Protein AF-A0A845CGX4-F1 (afdb_monomer_lite)

pLDDT: mean 85.08, std 9.48, range [49.25, 95.06]

Foldseek 3Di:
DDDDDDDDDPPCLVLPLVSLLVVVLCVQCVPHDPVVNVVVVVVCVVPVVVSCVSSVVVCVVVVVVVVVVVVVPD

Secondary structure (DSSP, 8-state):
----PPPPPTT-GGG-HHHHHHHHHHHHHTT--GGGHHHHHHHHHH-HHHHHHHTTHHHHHHHHHHHHHHHT--

Radius of gyration: 16.2 Å; chains: 1; bounding box: 44×19×40 Å

Sequence (74 aa):
MALHKVVQPPYVPELNPVERFFRKLHRALEGRVYPALEPILNVWQADPEWVKQLCGWRWIRDTLGALLAADAMP

Structure (mmCIF, N/CA/C/O backbone):
data_AF-A0A845CGX4-F1
#
_entry.id   AF-A0A845CGX4-F1
#
loop_
_atom_site.group_PDB
_atom_site.id
_atom_site.type_symbol
_atom_site.label_atom_id
_atom_site.label_alt_id
_atom_site.label_comp_id
_atom_site.label_asym_id
_atom_site.label_entity_id
_atom_site.label_seq_id
_atom_site.pdbx_PDB_ins_code
_atom_site.Cartn_x
_atom_site.Cartn_y
_atom_site.Cartn_z
_atom_site.occupancy
_atom_site.B_iso_or_equiv
_atom_site.auth_seq_id
_atom_site.auth_comp_id
_atom_site.auth_asym_id
_atom_site.auth_atom_id
_atom_site.pdbx_PDB_model_num
ATOM 1 N N . MET A 1 1 ? 23.996 9.267 -7.103 1.00 49.25 1 MET A N 1
ATOM 2 C CA . MET A 1 1 ? 23.064 8.354 -7.803 1.00 49.25 1 MET A CA 1
ATOM 3 C C . MET A 1 1 ? 22.064 9.198 -8.568 1.00 49.25 1 MET A C 1
ATOM 5 O O . MET A 1 1 ? 21.426 10.038 -7.947 1.00 49.25 1 MET A O 1
ATOM 9 N N . ALA A 1 2 ? 21.964 9.036 -9.888 1.00 60.12 2 ALA A N 1
ATOM 10 C CA . ALA A 1 2 ? 20.911 9.687 -10.661 1.00 60.12 2 ALA A CA 1
ATOM 11 C C . ALA A 1 2 ? 19.562 9.033 -10.311 1.00 60.12 2 ALA A C 1
ATOM 13 O O . ALA A 1 2 ? 19.439 7.810 -10.344 1.00 60.12 2 ALA A O 1
ATOM 14 N N . LEU A 1 3 ? 18.573 9.836 -9.918 1.00 67.19 3 LEU A N 1
ATOM 15 C CA . LEU A 1 3 ? 17.210 9.367 -9.673 1.00 67.19 3 LEU A CA 1
ATOM 16 C C . LEU A 1 3 ? 16.513 9.177 -11.020 1.00 67.19 3 LEU A C 1
ATOM 18 O O . LEU A 1 3 ? 16.203 10.157 -11.697 1.00 67.19 3 LEU A O 1
ATOM 22 N N . HIS A 1 4 ? 16.269 7.924 -11.400 1.00 71.94 4 HIS A N 1
ATOM 23 C CA . HIS A 1 4 ? 15.520 7.602 -12.609 1.00 71.94 4 HIS A CA 1
ATOM 24 C C . HIS A 1 4 ? 14.019 7.760 -12.322 1.00 71.94 4 HIS A C 1
ATOM 26 O O . HIS A 1 4 ? 13.455 7.039 -11.496 1.00 71.94 4 HIS A O 1
ATOM 32 N N . LYS A 1 5 ? 13.378 8.758 -12.940 1.00 79.81 5 LYS A N 1
ATOM 33 C CA . LYS A 1 5 ? 11.950 9.036 -12.733 1.00 79.81 5 LYS A CA 1
ATOM 34 C C . LYS A 1 5 ? 11.116 8.128 -13.629 1.00 79.81 5 LYS A C 1
ATOM 36 O O . LYS A 1 5 ? 11.209 8.217 -14.847 1.00 79.81 5 LYS A O 1
ATOM 41 N N . VAL A 1 6 ? 10.256 7.312 -13.027 1.00 80.75 6 VAL A N 1
ATOM 42 C CA . VAL A 1 6 ? 9.211 6.588 -13.760 1.00 80.75 6 VAL A CA 1
ATOM 43 C C . VAL A 1 6 ? 8.022 7.522 -13.942 1.00 80.75 6 VAL A C 1
ATOM 45 O O . VAL A 1 6 ? 7.478 8.032 -12.962 1.00 80.75 6 VAL A O 1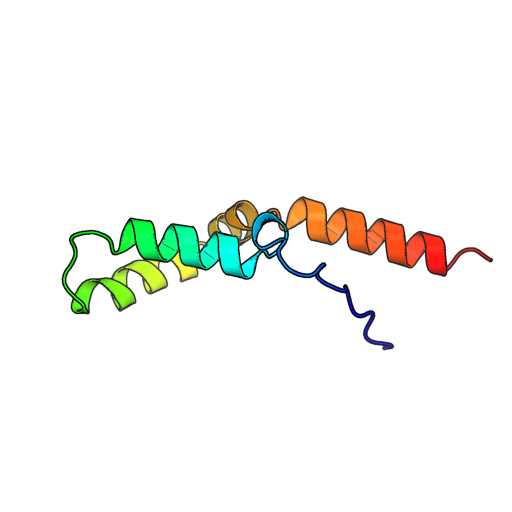
ATOM 48 N N . VAL A 1 7 ? 7.630 7.767 -15.191 1.00 84.56 7 VAL A N 1
ATOM 49 C CA . VAL A 1 7 ? 6.490 8.634 -15.507 1.00 84.56 7 VAL A CA 1
ATOM 50 C C . VAL A 1 7 ? 5.210 7.809 -15.482 1.00 84.56 7 VAL A C 1
ATOM 52 O O . VAL A 1 7 ? 5.097 6.807 -16.184 1.00 84.56 7 VAL A O 1
ATOM 55 N N . GLN A 1 8 ? 4.231 8.243 -14.689 1.00 83.06 8 GLN A N 1
ATOM 56 C CA . GLN A 1 8 ? 2.885 7.689 -14.752 1.00 83.06 8 GLN A CA 1
ATOM 57 C C . GLN A 1 8 ? 2.122 8.325 -15.931 1.00 83.06 8 GLN A C 1
ATOM 59 O O . GLN A 1 8 ? 2.049 9.555 -16.000 1.00 83.06 8 GLN A O 1
ATOM 64 N N . PRO A 1 9 ? 1.518 7.530 -16.833 1.00 87.12 9 PRO A N 1
ATOM 65 C CA . PRO A 1 9 ? 0.647 8.057 -17.878 1.00 87.12 9 PRO A CA 1
ATOM 66 C C . PRO A 1 9 ? -0.586 8.777 -17.301 1.00 87.12 9 PRO A C 1
ATOM 68 O O . PRO A 1 9 ? -1.135 8.339 -16.283 1.00 87.12 9 PRO A O 1
ATOM 71 N N . PRO A 1 10 ? -1.065 9.854 -17.949 1.00 90.00 10 PRO A N 1
ATOM 72 C CA . PRO A 1 10 ? -2.263 10.558 -17.507 1.00 90.00 10 PRO A CA 1
ATOM 73 C C . PRO A 1 10 ? -3.497 9.654 -17.624 1.00 90.00 10 PRO A C 1
ATOM 75 O O . PRO A 1 10 ? -3.609 8.872 -18.562 1.00 90.00 10 PRO A O 1
ATOM 78 N N . TYR A 1 11 ? -4.435 9.784 -16.681 1.00 87.62 11 TYR A N 1
ATOM 79 C CA . TYR A 1 11 ? -5.705 9.037 -16.648 1.00 87.62 11 TYR A CA 1
ATOM 80 C C . TYR A 1 11 ? -5.582 7.504 -16.589 1.00 87.62 11 TYR A C 1
ATOM 82 O O . TYR A 1 11 ? -6.555 6.809 -16.867 1.00 87.62 11 TYR A O 1
ATOM 90 N N . VAL A 1 12 ? -4.428 6.965 -16.175 1.00 88.75 12 VAL A N 1
ATOM 91 C CA . VAL A 1 12 ? -4.242 5.518 -15.971 1.00 88.75 12 VAL A CA 1
ATOM 92 C C . VAL A 1 12 ? -3.921 5.221 -14.498 1.00 88.75 12 VAL A C 1
ATOM 94 O O . VAL A 1 12 ? -2.772 4.924 -14.149 1.00 88.75 12 VAL A O 1
ATOM 97 N N . PRO A 1 13 ? -4.910 5.329 -13.588 1.00 86.19 13 PRO A N 1
ATOM 98 C CA . PRO A 1 13 ? -4.706 5.082 -12.159 1.00 86.19 13 PRO A CA 1
ATOM 99 C C . PRO A 1 13 ? -4.394 3.609 -11.861 1.00 86.19 13 PRO A C 1
ATOM 101 O O . PRO A 1 13 ? -3.761 3.303 -10.857 1.00 86.19 13 PRO A O 1
ATOM 104 N N . GLU A 1 14 ? -4.770 2.692 -12.755 1.00 83.31 14 GLU A N 1
ATOM 105 C CA . GLU A 1 14 ? -4.507 1.249 -12.625 1.00 83.31 14 GLU A CA 1
ATOM 106 C C . GLU A 1 14 ? -3.012 0.914 -12.582 1.00 83.31 14 GLU A C 1
ATOM 108 O O . GLU A 1 14 ? -2.633 -0.111 -12.017 1.00 83.31 14 GLU A O 1
ATOM 113 N N . LEU A 1 15 ? -2.174 1.774 -13.167 1.00 83.25 15 LEU A N 1
ATOM 114 C CA . LEU A 1 15 ? -0.719 1.624 -13.168 1.00 83.25 15 LEU A CA 1
ATOM 115 C C . LEU A 1 15 ? -0.058 2.225 -11.924 1.00 83.25 15 LEU A C 1
ATOM 117 O O . LEU A 1 15 ? 1.139 2.032 -11.720 1.00 83.25 15 LEU A O 1
ATOM 121 N N . ASN A 1 16 ? -0.805 2.952 -11.089 1.00 86.62 16 ASN A N 1
ATOM 122 C CA . ASN A 1 16 ? -0.257 3.558 -9.888 1.00 86.62 16 ASN A CA 1
ATOM 123 C C . ASN A 1 16 ? -0.376 2.598 -8.690 1.00 86.62 16 ASN A C 1
ATOM 125 O O . ASN A 1 16 ? -1.488 2.303 -8.235 1.00 86.62 16 ASN A O 1
ATOM 129 N N . PRO A 1 17 ? 0.750 2.134 -8.117 1.00 87.38 17 PRO A N 1
ATOM 130 C CA . PRO A 1 17 ? 0.719 1.270 -6.939 1.00 87.38 17 PRO A CA 1
ATOM 131 C C . PRO A 1 17 ? 0.042 1.939 -5.731 1.00 87.38 17 PRO A C 1
ATOM 133 O O . PRO A 1 17 ? -0.617 1.262 -4.943 1.00 87.38 17 PRO A O 1
ATOM 136 N N . VAL A 1 18 ? 0.143 3.265 -5.605 1.00 89.00 18 VAL A N 1
ATOM 137 C CA . VAL A 1 18 ? -0.496 4.046 -4.535 1.00 89.00 18 VAL A CA 1
ATOM 138 C C . VAL A 1 18 ? -2.020 3.999 -4.665 1.00 89.00 18 VAL A C 1
ATOM 140 O O . VAL A 1 18 ? -2.710 3.742 -3.682 1.00 89.00 18 VAL A O 1
ATOM 143 N N . GLU A 1 19 ? -2.557 4.138 -5.878 1.00 91.06 19 GLU A N 1
ATOM 144 C CA . GLU A 1 19 ? -4.002 4.011 -6.131 1.00 91.06 19 GLU A CA 1
ATOM 145 C C . GLU A 1 19 ? -4.518 2.612 -5.776 1.00 91.06 19 GLU A C 1
ATOM 147 O O . GLU A 1 19 ? -5.584 2.447 -5.176 1.00 91.06 19 GLU A O 1
ATOM 152 N N . ARG A 1 20 ? -3.739 1.570 -6.093 1.00 89.62 20 ARG A N 1
ATOM 153 C CA . ARG A 1 20 ? -4.075 0.187 -5.730 1.00 89.62 20 ARG A CA 1
ATOM 154 C C . ARG A 1 20 ? -4.134 -0.004 -4.212 1.00 89.62 20 ARG A C 1
ATOM 156 O O . ARG A 1 20 ? -5.060 -0.664 -3.729 1.00 89.62 20 ARG A O 1
ATOM 163 N N . PHE A 1 21 ? -3.190 0.589 -3.481 1.00 91.56 21 PHE A N 1
ATOM 164 C CA . PHE A 1 21 ? -3.174 0.620 -2.019 1.00 91.56 21 PHE A CA 1
ATOM 165 C C . PHE A 1 21 ? -4.416 1.313 -1.449 1.00 91.56 21 PHE A C 1
ATOM 167 O O . PHE A 1 21 ? -5.155 0.700 -0.675 1.00 91.56 21 PHE A O 1
ATOM 174 N N . PHE A 1 22 ? -4.711 2.541 -1.884 1.00 90.81 22 PHE A N 1
ATOM 175 C CA . PHE A 1 22 ? -5.859 3.299 -1.377 1.00 90.81 22 PHE A CA 1
ATOM 176 C C . PHE A 1 22 ? -7.196 2.642 -1.707 1.00 90.81 22 PHE A C 1
ATOM 178 O O . PHE A 1 22 ? -8.070 2.584 -0.847 1.00 90.81 22 PHE A O 1
ATOM 185 N N . ARG A 1 23 ? -7.342 2.035 -2.890 1.00 92.88 23 ARG A N 1
ATOM 186 C CA . ARG A 1 23 ? -8.540 1.254 -3.239 1.00 92.88 23 ARG A CA 1
ATOM 187 C C . ARG A 1 23 ? -8.797 0.125 -2.239 1.00 92.88 23 ARG A C 1
ATOM 189 O O . ARG A 1 23 ? -9.940 -0.159 -1.885 1.00 92.88 23 ARG A O 1
ATOM 196 N N . LYS A 1 24 ? -7.737 -0.539 -1.781 1.00 93.19 24 LYS A N 1
ATOM 197 C CA . LYS A 1 24 ? -7.833 -1.612 -0.787 1.00 93.19 24 LYS A CA 1
ATOM 198 C C . LYS A 1 24 ? -8.086 -1.077 0.613 1.00 93.19 24 LYS A C 1
ATOM 200 O O . LYS A 1 24 ? -8.857 -1.698 1.340 1.00 93.19 24 LYS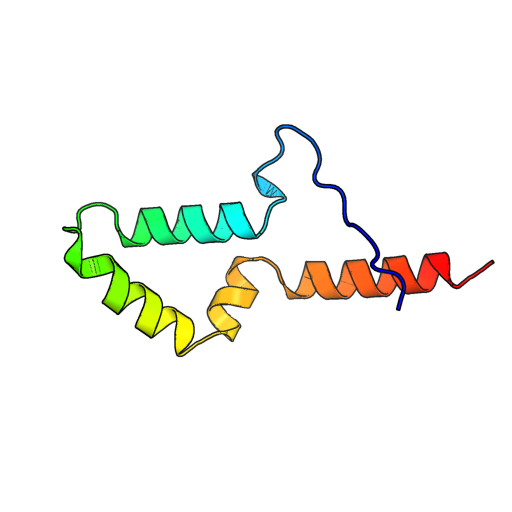 A O 1
ATOM 205 N N . LEU A 1 25 ? -7.494 0.062 0.960 1.00 92.69 25 LEU A N 1
ATOM 206 C CA . LEU A 1 25 ? -7.743 0.734 2.231 1.00 92.69 25 LEU A CA 1
ATOM 207 C C . LEU A 1 25 ? -9.204 1.180 2.335 1.00 92.69 25 LEU A C 1
ATOM 209 O O . LEU A 1 25 ? -9.866 0.863 3.316 1.00 92.69 25 LEU A O 1
ATOM 213 N N . HIS A 1 26 ? -9.734 1.818 1.290 1.00 92.81 26 HIS A N 1
ATOM 214 C CA . HIS A 1 26 ? -11.138 2.220 1.214 1.00 92.81 26 HIS A CA 1
ATOM 215 C C . HIS A 1 26 ? -12.060 1.020 1.415 1.00 92.81 26 HIS A C 1
ATOM 217 O O . HIS A 1 26 ? -12.911 1.051 2.293 1.00 92.81 26 HIS A O 1
ATOM 223 N N . ARG A 1 27 ? -11.813 -0.085 0.704 1.00 92.56 27 ARG A N 1
ATOM 224 C CA . ARG A 1 27 ? -12.590 -1.319 0.880 1.00 92.56 27 ARG A CA 1
ATOM 225 C C . ARG A 1 27 ? -12.501 -1.907 2.293 1.00 92.56 27 ARG A C 1
ATOM 227 O O . ARG A 1 27 ? -13.449 -2.527 2.758 1.00 92.56 27 ARG A O 1
ATOM 234 N N . ALA A 1 28 ? -11.367 -1.762 2.974 1.00 91.50 28 ALA A N 1
ATOM 235 C CA . ALA A 1 28 ? -11.224 -2.210 4.359 1.00 91.50 28 ALA A CA 1
ATOM 236 C C . ALA A 1 28 ? -11.993 -1.311 5.346 1.00 91.50 28 ALA A C 1
ATOM 238 O O . ALA A 1 28 ? -12.436 -1.793 6.389 1.00 91.50 28 ALA A O 1
ATOM 239 N N . LEU A 1 29 ? -12.152 -0.028 5.008 1.00 92.44 29 LEU A N 1
ATOM 240 C CA . LEU A 1 29 ? -12.864 0.981 5.793 1.00 92.44 29 LEU A CA 1
ATOM 241 C C . LEU A 1 29 ? -14.366 1.057 5.484 1.00 92.44 29 LEU A C 1
ATOM 243 O O . LEU A 1 29 ? -15.115 1.569 6.311 1.00 92.44 29 LEU A O 1
ATOM 247 N N . GLU A 1 30 ? -14.817 0.565 4.329 1.00 92.50 30 GLU A N 1
ATOM 248 C CA . GLU A 1 30 ? -16.229 0.556 3.932 1.00 92.50 30 GLU A CA 1
ATOM 249 C C . GLU A 1 30 ? -17.118 -0.035 5.040 1.00 92.50 30 GLU A C 1
ATOM 251 O O . GLU A 1 30 ? -16.911 -1.155 5.510 1.00 92.50 30 GLU A O 1
ATOM 256 N N . GLY A 1 31 ? -18.107 0.749 5.482 1.00 89.50 31 GLY A N 1
ATOM 257 C CA . GLY A 1 31 ? -19.034 0.360 6.550 1.00 89.50 31 GLY A CA 1
ATOM 258 C C . GLY A 1 31 ? -18.461 0.423 7.972 1.00 89.50 31 GLY A C 1
ATOM 259 O O . GLY A 1 31 ? -19.135 -0.007 8.907 1.00 89.50 31 GLY A O 1
ATOM 260 N N . ARG A 1 32 ? -17.246 0.954 8.166 1.00 87.75 32 ARG A N 1
ATOM 261 C CA . ARG A 1 32 ? -16.629 1.145 9.487 1.00 87.75 32 ARG A CA 1
ATOM 262 C C . ARG A 1 32 ? -16.646 2.612 9.906 1.00 87.75 32 ARG A C 1
ATOM 264 O O . ARG A 1 32 ? -16.557 3.517 9.083 1.00 87.75 32 ARG A O 1
ATOM 271 N N . VAL A 1 33 ? -16.721 2.842 11.214 1.00 85.19 33 VAL A N 1
ATOM 272 C CA . VAL A 1 33 ? -16.526 4.173 11.801 1.00 85.19 33 VAL A CA 1
ATOM 273 C C . VAL A 1 33 ? -15.036 4.526 11.845 1.00 85.19 33 VAL A C 1
ATOM 275 O O . VAL A 1 33 ? -14.186 3.642 11.960 1.00 85.19 33 VAL A O 1
ATOM 278 N N . TYR A 1 34 ? -14.725 5.824 11.798 1.00 70.81 34 TYR A N 1
ATOM 279 C CA . TYR A 1 34 ? -13.360 6.370 11.738 1.00 70.81 34 TYR A CA 1
ATOM 280 C C . TYR A 1 34 ? -12.300 5.755 12.680 1.00 70.81 34 TYR A C 1
ATOM 282 O O . TYR A 1 34 ? -11.183 5.579 12.198 1.00 70.81 34 TYR A O 1
ATOM 290 N N . PRO A 1 35 ? -12.578 5.337 13.936 1.00 82.00 35 PRO A N 1
ATOM 291 C CA . PRO A 1 35 ? -11.558 4.683 14.774 1.00 82.00 35 PRO A CA 1
ATOM 292 C C . PRO A 1 35 ? -11.073 3.309 14.261 1.00 82.00 35 PRO A C 1
ATOM 294 O O . PRO A 1 35 ? -10.273 2.647 14.918 1.00 82.00 35 PRO A O 1
ATOM 297 N N . ALA A 1 36 ? -11.552 2.838 13.105 1.00 86.00 36 ALA A N 1
ATOM 298 C CA . ALA A 1 36 ? -11.084 1.611 12.470 1.00 86.00 36 ALA A CA 1
ATOM 299 C C . ALA A 1 36 ? -9.816 1.781 11.611 1.00 86.00 36 ALA A C 1
ATOM 301 O O . ALA A 1 36 ? -9.236 0.767 11.219 1.00 86.00 36 ALA A O 1
ATOM 302 N N . LEU A 1 37 ? -9.380 3.010 11.307 1.00 91.25 37 LEU A N 1
ATOM 303 C CA . LEU A 1 37 ? -8.230 3.252 10.429 1.00 91.25 37 LEU A CA 1
ATOM 304 C C . LEU A 1 37 ? -6.911 2.772 11.041 1.00 91.25 37 LEU A C 1
ATOM 306 O O . LEU A 1 37 ? -6.202 1.974 10.424 1.00 91.25 37 LEU A O 1
ATOM 310 N N . GLU A 1 38 ? -6.582 3.232 12.245 1.00 91.88 38 GLU A N 1
ATOM 311 C CA . GLU A 1 38 ? -5.309 2.933 12.899 1.00 91.88 38 GLU A CA 1
ATOM 312 C C . GLU A 1 38 ? -5.105 1.426 13.126 1.00 91.88 38 GLU A C 1
ATOM 314 O O . GLU A 1 38 ? -4.033 0.924 12.778 1.00 91.88 38 GLU A O 1
ATOM 319 N N . PRO A 1 39 ? -6.102 0.652 13.606 1.00 93.12 39 PRO A N 1
ATOM 320 C CA . PRO A 1 39 ? -5.965 -0.798 13.717 1.00 93.12 39 PRO A CA 1
ATOM 321 C C . PRO A 1 39 ? -5.667 -1.486 12.379 1.00 93.12 39 PRO A C 1
ATOM 323 O O . PRO A 1 39 ? -4.849 -2.403 12.335 1.00 93.12 39 PRO A O 1
ATOM 326 N N . ILE A 1 40 ? -6.295 -1.045 11.282 1.00 91.31 40 ILE A N 1
ATOM 327 C CA . ILE A 1 40 ? -6.058 -1.609 9.944 1.00 91.31 40 ILE A CA 1
ATOM 328 C C . ILE A 1 40 ? -4.622 -1.330 9.497 1.00 91.31 40 ILE A C 1
ATOM 330 O O . ILE A 1 40 ? -3.925 -2.246 9.057 1.00 91.31 40 ILE A O 1
ATOM 334 N N . LEU A 1 41 ? -4.161 -0.087 9.650 1.00 91.56 41 LEU A N 1
ATOM 335 C CA . LEU A 1 41 ? -2.801 0.292 9.277 1.00 91.56 41 LEU A CA 1
ATOM 336 C C . LEU A 1 41 ? -1.751 -0.448 10.109 1.00 91.56 41 LEU A C 1
ATOM 338 O O . LEU A 1 41 ? -0.752 -0.884 9.547 1.00 91.56 41 LEU A O 1
ATOM 342 N N . ASN A 1 42 ? -1.988 -0.652 11.406 1.00 93.88 42 ASN A N 1
ATOM 343 C CA . ASN A 1 42 ? -1.076 -1.406 12.269 1.00 93.88 42 ASN A CA 1
ATOM 344 C C . ASN A 1 42 ? -0.927 -2.864 11.811 1.00 93.88 42 ASN A C 1
ATOM 346 O O . ASN A 1 42 ? 0.190 -3.373 11.743 1.00 93.88 42 ASN A O 1
ATOM 350 N N . VAL A 1 43 ? -2.031 -3.522 11.437 1.00 92.81 43 VAL A N 1
ATOM 351 C CA . VAL A 1 43 ? -1.991 -4.890 10.891 1.00 92.81 43 VAL A CA 1
ATOM 352 C C . VAL A 1 43 ? -1.200 -4.931 9.583 1.00 92.81 43 VAL A C 1
ATOM 354 O O . VAL A 1 43 ? -0.397 -5.834 9.378 1.00 92.81 43 VAL A O 1
ATOM 357 N N . TRP A 1 44 ? -1.387 -3.947 8.705 1.00 93.44 44 TRP A N 1
ATOM 358 C CA . TRP A 1 44 ? -0.692 -3.906 7.415 1.00 93.44 44 TRP A CA 1
ATOM 359 C C . TRP A 1 44 ? 0.791 -3.549 7.554 1.00 93.44 44 TRP A C 1
ATOM 361 O O . TRP A 1 44 ? 1.612 -4.043 6.792 1.00 93.44 44 TRP A O 1
ATOM 371 N N . GLN A 1 45 ? 1.156 -2.726 8.538 1.00 92.31 45 GLN A N 1
ATOM 372 C CA . GLN A 1 45 ? 2.555 -2.428 8.856 1.00 92.31 45 GLN A CA 1
ATOM 373 C C . GLN A 1 45 ? 3.284 -3.629 9.468 1.00 92.31 45 GLN A C 1
ATOM 375 O O . GLN A 1 45 ? 4.485 -3.776 9.251 1.00 92.31 45 GLN A O 1
ATOM 380 N N . ALA A 1 46 ? 2.572 -4.495 10.195 1.00 95.06 46 ALA A N 1
ATOM 381 C CA . ALA A 1 46 ? 3.129 -5.738 10.721 1.00 95.06 46 ALA A CA 1
ATOM 382 C C . ALA A 1 46 ? 3.453 -6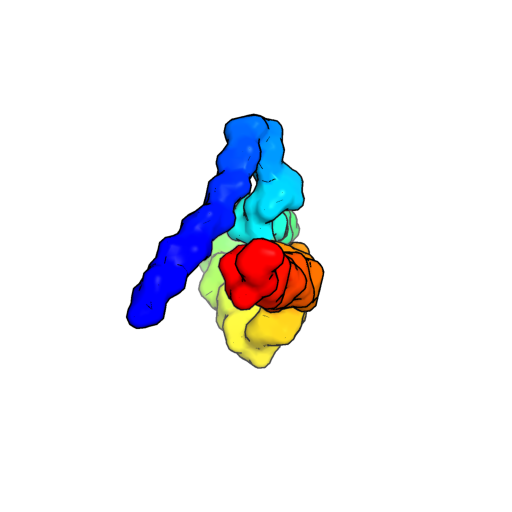.767 9.617 1.00 95.06 46 ALA A C 1
ATOM 384 O O . ALA A 1 46 ? 4.297 -7.633 9.836 1.00 95.06 46 ALA A O 1
ATOM 385 N N . ASP A 1 47 ? 2.844 -6.642 8.429 1.00 92.06 47 ASP A N 1
ATOM 386 C CA . ASP A 1 47 ? 3.159 -7.450 7.242 1.00 92.06 47 ASP A CA 1
ATOM 387 C C . ASP A 1 47 ? 3.449 -6.575 6.000 1.00 92.06 47 ASP A C 1
ATOM 389 O O . ASP A 1 47 ? 2.613 -6.419 5.098 1.00 92.06 47 ASP A O 1
ATOM 393 N N . PRO A 1 48 ? 4.666 -6.006 5.907 1.00 89.69 48 PRO A N 1
ATOM 394 C CA . PRO A 1 48 ? 5.060 -5.189 4.764 1.00 89.69 48 PRO A CA 1
ATOM 395 C C . PRO A 1 48 ? 5.105 -5.963 3.441 1.00 89.69 48 PRO A C 1
ATOM 397 O O . PRO A 1 48 ? 4.986 -5.356 2.374 1.00 89.69 48 PRO A O 1
ATOM 400 N N . GLU A 1 49 ? 5.315 -7.282 3.475 1.00 90.12 49 GLU A N 1
ATOM 401 C CA . GLU A 1 49 ? 5.374 -8.099 2.259 1.00 90.12 49 GLU A CA 1
ATOM 402 C C . GLU A 1 49 ? 3.997 -8.231 1.618 1.00 90.12 49 GLU A C 1
ATOM 404 O O . GLU A 1 49 ? 3.873 -8.085 0.399 1.00 90.12 49 GLU A O 1
ATOM 409 N N . TRP A 1 50 ? 2.948 -8.387 2.423 1.00 89.00 50 TRP A N 1
ATOM 410 C CA . TRP A 1 50 ? 1.576 -8.349 1.931 1.00 89.00 50 TRP A CA 1
ATOM 411 C C . TRP A 1 50 ? 1.251 -7.023 1.224 1.00 89.00 50 TRP A C 1
ATOM 413 O O . TRP A 1 50 ? 0.710 -7.021 0.113 1.00 89.00 50 TRP A O 1
ATOM 423 N N . VAL A 1 51 ? 1.660 -5.886 1.804 1.00 89.81 51 VAL A N 1
ATOM 424 C CA . VAL A 1 51 ? 1.465 -4.559 1.189 1.00 89.81 51 VAL A CA 1
ATOM 425 C C . VAL A 1 51 ? 2.224 -4.446 -0.139 1.00 89.81 51 VAL A C 1
ATOM 427 O O . VAL A 1 51 ? 1.684 -3.951 -1.129 1.00 89.81 51 VAL A O 1
ATOM 430 N N . LYS A 1 52 ? 3.460 -4.952 -0.211 1.00 88.81 52 LYS A N 1
ATOM 431 C CA . LYS A 1 52 ? 4.250 -4.973 -1.455 1.00 88.81 52 LYS A CA 1
ATOM 432 C C . LYS A 1 52 ? 3.592 -5.831 -2.539 1.00 88.81 52 LYS A C 1
ATOM 434 O O . LYS A 1 52 ? 3.552 -5.427 -3.704 1.00 88.81 52 LYS A O 1
ATOM 439 N N . GLN A 1 53 ? 3.049 -6.995 -2.186 1.00 87.56 53 GLN A N 1
ATOM 440 C CA . GLN A 1 53 ? 2.349 -7.866 -3.138 1.00 87.56 53 GLN A CA 1
ATOM 441 C C . GLN A 1 53 ? 1.111 -7.189 -3.735 1.00 87.56 53 GLN A C 1
ATOM 443 O O . GLN A 1 53 ? 0.866 -7.299 -4.938 1.00 87.56 53 GLN A O 1
ATOM 448 N N . LEU A 1 54 ? 0.374 -6.431 -2.921 1.00 86.50 54 LEU A N 1
ATOM 449 C CA . LEU A 1 54 ? -0.811 -5.681 -3.337 1.00 86.50 54 LEU A CA 1
ATOM 450 C C . LEU A 1 54 ? -0.525 -4.695 -4.477 1.00 86.50 54 LEU A C 1
ATOM 452 O O . LEU A 1 54 ? -1.352 -4.529 -5.376 1.00 86.50 54 LEU A O 1
ATOM 456 N N . 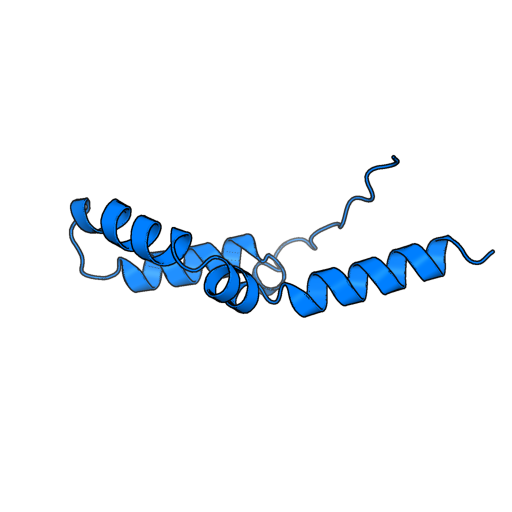CYS A 1 55 ? 0.653 -4.076 -4.431 1.00 84.06 55 CYS A N 1
ATOM 457 C CA . CYS A 1 55 ? 1.118 -3.050 -5.357 1.00 84.06 55 CYS A CA 1
ATOM 458 C C . CYS A 1 55 ? 1.890 -3.608 -6.564 1.00 84.06 55 CYS A C 1
ATOM 460 O O . CYS A 1 55 ? 2.446 -2.831 -7.334 1.00 84.06 55 CYS A O 1
ATOM 462 N N . GLY A 1 56 ? 1.980 -4.935 -6.726 1.00 83.31 56 GLY A N 1
ATOM 463 C CA . GLY A 1 56 ? 2.760 -5.537 -7.813 1.00 83.31 56 GLY A CA 1
ATOM 464 C C . GLY A 1 56 ? 4.262 -5.250 -7.702 1.00 83.31 56 GLY A C 1
ATOM 465 O O . GLY A 1 56 ? 4.954 -5.170 -8.715 1.00 83.31 56 GLY A O 1
ATOM 466 N N . TRP A 1 57 ? 4.780 -5.099 -6.477 1.00 85.88 57 TRP A N 1
ATOM 467 C CA . TRP A 1 57 ? 6.143 -4.625 -6.207 1.00 85.88 57 TRP A CA 1
ATOM 468 C C . TRP A 1 57 ? 7.241 -5.427 -6.910 1.00 85.88 57 TRP A C 1
ATOM 470 O O . TRP A 1 57 ? 8.227 -4.854 -7.365 1.00 85.88 57 TRP A O 1
ATOM 480 N N . ARG A 1 58 ? 7.057 -6.747 -7.043 1.00 85.94 58 ARG A N 1
ATOM 481 C CA . ARG A 1 58 ? 7.977 -7.609 -7.797 1.00 85.94 58 ARG A CA 1
ATOM 482 C C . ARG A 1 58 ? 8.109 -7.146 -9.247 1.00 85.94 58 ARG A C 1
ATOM 484 O O . ARG A 1 58 ? 9.215 -6.889 -9.694 1.00 85.94 58 ARG A O 1
ATOM 491 N N . TRP A 1 59 ? 6.985 -6.951 -9.935 1.00 84.69 59 TRP A N 1
ATOM 492 C CA . TRP A 1 59 ? 6.991 -6.488 -11.323 1.00 84.69 59 TRP A CA 1
ATOM 493 C C . TRP A 1 59 ? 7.648 -5.110 -11.464 1.00 84.69 59 TRP A C 1
ATOM 495 O O . TRP A 1 59 ? 8.440 -4.911 -12.382 1.00 84.69 59 TRP A O 1
ATOM 505 N N . ILE A 1 60 ? 7.387 -4.185 -10.530 1.00 84.88 60 ILE A N 1
ATOM 506 C CA . ILE A 1 60 ? 8.020 -2.855 -10.520 1.00 84.88 60 ILE A CA 1
ATOM 50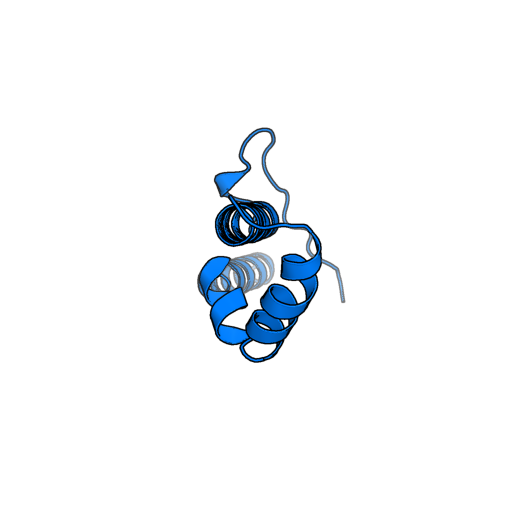7 C C . ILE A 1 60 ? 9.544 -2.992 -10.415 1.00 84.88 60 ILE A C 1
ATOM 509 O O . ILE A 1 60 ? 10.271 -2.379 -11.193 1.00 84.88 60 ILE A O 1
ATOM 513 N N . ARG A 1 61 ? 10.036 -3.815 -9.480 1.00 87.56 61 ARG A N 1
ATOM 514 C CA . ARG A 1 61 ? 11.475 -4.041 -9.284 1.00 87.56 61 ARG A CA 1
ATOM 515 C C . ARG A 1 61 ? 12.132 -4.707 -10.486 1.00 87.56 61 ARG A C 1
ATOM 517 O O . ARG A 1 61 ? 13.197 -4.256 -10.896 1.00 87.56 61 ARG A O 1
ATOM 524 N N . ASP A 1 62 ? 11.504 -5.738 -11.036 1.00 88.81 62 ASP A N 1
ATOM 525 C CA . ASP A 1 62 ? 12.041 -6.486 -12.173 1.00 88.81 62 ASP A CA 1
ATOM 526 C C . ASP A 1 62 ? 12.104 -5.593 -13.421 1.00 88.81 62 ASP A C 1
ATOM 528 O O . ASP A 1 62 ? 13.130 -5.533 -14.097 1.00 88.81 62 ASP A O 1
ATOM 532 N N . THR A 1 63 ? 11.043 -4.820 -13.674 1.00 85.44 63 THR A N 1
ATOM 533 C CA . THR A 1 63 ? 10.970 -3.879 -14.803 1.00 85.44 63 THR A CA 1
ATOM 534 C C . THR A 1 63 ? 11.992 -2.756 -14.663 1.00 85.44 63 THR A C 1
ATOM 536 O O . THR A 1 63 ? 12.682 -2.436 -15.625 1.00 85.44 63 THR A O 1
ATOM 539 N N . LEU A 1 64 ? 12.137 -2.179 -13.465 1.00 85.62 64 LEU A N 1
ATOM 540 C CA . LEU A 1 64 ? 13.158 -1.165 -13.198 1.00 85.62 64 LEU A CA 1
ATOM 541 C C . LEU A 1 64 ? 14.572 -1.719 -13.371 1.00 85.62 64 LEU A C 1
ATOM 543 O O . LEU A 1 64 ? 15.417 -1.047 -13.951 1.00 85.62 64 LEU A O 1
ATOM 547 N N . GLY A 1 65 ? 14.827 -2.939 -12.893 1.00 87.44 65 GLY A N 1
ATOM 548 C CA . GLY A 1 65 ? 16.111 -3.609 -13.079 1.00 87.44 65 GLY A CA 1
ATOM 549 C C . GLY A 1 65 ? 16.446 -3.800 -14.558 1.00 87.44 65 GLY A C 1
ATOM 550 O O . GLY A 1 65 ? 17.553 -3.471 -14.977 1.00 87.44 65 GLY A O 1
ATOM 551 N N . ALA A 1 66 ? 15.479 -4.264 -15.353 1.00 86.50 66 ALA A N 1
ATOM 552 C CA . ALA A 1 66 ? 15.643 -4.433 -16.794 1.00 86.50 66 ALA A CA 1
ATOM 553 C C . ALA A 1 66 ? 15.855 -3.096 -17.523 1.00 86.50 66 ALA A C 1
ATOM 555 O O . ALA A 1 66 ? 16.735 -3.002 -18.374 1.00 86.50 66 ALA A O 1
ATOM 556 N N . LEU A 1 67 ? 15.093 -2.056 -17.168 1.00 83.25 67 LEU A N 1
ATOM 557 C CA . LEU A 1 67 ? 15.193 -0.733 -17.789 1.00 83.25 67 LEU A CA 1
ATOM 558 C C . LEU A 1 67 ? 16.546 -0.073 -17.500 1.00 83.25 67 LEU A C 1
ATOM 560 O O . LEU A 1 67 ? 17.196 0.419 -18.414 1.00 83.25 67 LEU A O 1
ATOM 564 N N . LEU A 1 68 ? 17.015 -0.139 -16.251 1.00 83.62 68 LEU A N 1
ATOM 565 C CA . LEU A 1 68 ? 18.333 0.376 -15.874 1.00 83.62 68 LEU A CA 1
ATOM 566 C C . LEU A 1 68 ? 19.480 -0.408 -16.529 1.00 83.62 68 LEU A C 1
ATOM 568 O O . LEU A 1 68 ? 20.514 0.176 -16.837 1.00 83.62 68 LEU A O 1
ATOM 572 N N . ALA A 1 69 ? 19.314 -1.718 -16.733 1.00 83.50 69 ALA A N 1
ATOM 573 C CA . ALA A 1 69 ? 20.295 -2.535 -17.443 1.00 83.50 69 ALA A CA 1
ATOM 574 C C . ALA A 1 69 ? 20.339 -2.214 -18.947 1.00 83.50 69 ALA A C 1
ATOM 576 O O . ALA A 1 69 ? 21.423 -2.197 -19.523 1.00 83.50 69 ALA A O 1
ATOM 577 N N . ALA A 1 70 ? 19.185 -1.936 -19.564 1.00 78.38 70 ALA A N 1
ATOM 578 C CA . ALA A 1 70 ? 19.092 -1.533 -20.965 1.00 78.38 70 ALA A CA 1
ATOM 579 C C . ALA A 1 70 ? 19.720 -0.151 -21.211 1.00 78.38 70 ALA A C 1
ATOM 581 O O . ALA A 1 70 ? 20.485 -0.006 -22.154 1.00 78.38 70 ALA A O 1
ATOM 582 N N . ASP A 1 71 ? 19.484 0.822 -20.325 1.00 69.62 71 ASP A N 1
ATOM 583 C CA . ASP A 1 71 ? 20.117 2.153 -20.386 1.00 69.62 71 ASP A CA 1
ATOM 584 C C . ASP A 1 71 ? 21.643 2.113 -20.180 1.00 69.62 71 ASP A C 1
ATOM 586 O O . ASP A 1 71 ? 22.360 3.023 -20.595 1.00 69.62 71 ASP A O 1
ATOM 590 N N . ALA A 1 72 ? 22.154 1.081 -19.503 1.00 69.12 72 ALA A N 1
ATOM 591 C CA . ALA A 1 72 ? 23.584 0.888 -19.274 1.00 69.12 72 ALA A CA 1
ATOM 592 C C . ALA A 1 72 ? 24.304 0.198 -20.448 1.00 69.12 72 ALA A C 1
ATOM 594 O O . ALA A 1 72 ? 25.534 0.090 -20.422 1.00 69.12 72 ALA A O 1
ATOM 595 N N . MET A 1 73 ? 23.566 -0.284 -21.453 1.00 52.75 73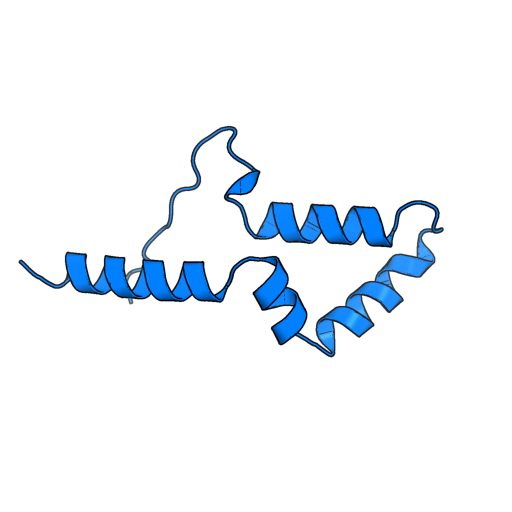 MET A N 1
ATOM 596 C CA . MET A 1 73 ? 24.113 -0.911 -22.653 1.00 52.75 73 MET A CA 1
ATOM 597 C C . MET A 1 73 ? 24.080 0.113 -23.808 1.00 52.75 73 MET A C 1
ATOM 599 O O . MET A 1 73 ? 23.009 0.642 -24.093 1.00 52.75 73 MET A O 1
ATOM 603 N N . PRO A 1 74 ? 25.238 0.454 -24.411 1.00 54.69 74 PRO A N 1
ATOM 604 C CA . PRO A 1 74 ? 25.349 1.516 -25.415 1.00 54.69 74 PRO A CA 1
ATOM 605 C C . PRO A 1 74 ? 24.673 1.184 -26.750 1.00 54.69 74 PRO A C 1
ATOM 607 O O . PRO A 1 74 ? 24.612 -0.015 -27.110 1.00 54.69 74 PRO A O 1
#